Protein AF-A0A7S1H9L7-F1 (afdb_monomer)

Sequence (112 aa):
MMAAGAAALSGAVHAAPKRLRIGFQKGGLLLLVKLRGTLERELAGVDIEWKEFPAGPQLLEALHAGAIDFGVTGAPPPVFAQAAGRDFLLVAAEPGLPHSEALLVPADSPAK

Mean predicted aligned error: 8.06 Å

Foldseek 3Di:
DDDDDDDPPPPPPDDDDQEAEEEEEPPDPVVVCVVVCVCCVVVPRHHYHYDYDHADQVVLVCCQVVVGVYYDHDDPNVVVCVVVVRDDDDPDDDPDDVPPDDDDDPPPDPDD

pLDDT: mean 88.0, std 13.97, range [40.75, 98.19]

Structure (mmCIF, N/CA/C/O backbone):
data_AF-A0A7S1H9L7-F1
#
_entry.id   AF-A0A7S1H9L7-F1
#
loop_
_atom_site.group_PDB
_atom_site.id
_atom_site.type_symbol
_atom_site.label_atom_id
_atom_site.label_alt_id
_atom_site.label_comp_id
_atom_site.label_asym_id
_atom_site.label_entity_id
_atom_site.label_seq_id
_atom_site.pdbx_PDB_ins_code
_atom_site.Cartn_x
_atom_site.Cartn_y
_atom_site.Cartn_z
_atom_site.occupancy
_atom_site.B_iso_or_equiv
_atom_site.auth_seq_id
_atom_site.auth_comp_id
_atom_site.auth_asym_id
_atom_site.auth_atom_id
_atom_site.pdbx_PDB_model_num
ATOM 1 N N . MET A 1 1 ? -49.795 22.524 -3.482 1.00 42.88 1 MET A N 1
ATOM 2 C CA . MET A 1 1 ? -49.313 21.922 -2.223 1.00 42.88 1 MET A CA 1
ATOM 3 C C . MET A 1 1 ? -48.357 20.790 -2.587 1.00 42.88 1 MET A C 1
ATOM 5 O O . MET A 1 1 ? -48.816 19.738 -2.999 1.00 42.88 1 MET A O 1
ATOM 9 N N . MET A 1 2 ? -47.047 21.030 -2.544 1.00 40.75 2 MET A N 1
ATOM 10 C CA . MET A 1 2 ? -46.011 19.990 -2.604 1.00 40.75 2 MET A CA 1
ATOM 11 C C . MET A 1 2 ? -44.908 20.440 -1.649 1.00 40.75 2 MET A C 1
ATOM 13 O O . MET A 1 2 ? -44.214 21.417 -1.913 1.00 40.75 2 MET A O 1
ATOM 17 N N . ALA A 1 3 ? -44.842 19.797 -0.486 1.00 44.12 3 ALA A N 1
ATOM 18 C CA . ALA A 1 3 ? -43.813 20.043 0.508 1.00 44.12 3 ALA A CA 1
ATOM 19 C C . ALA A 1 3 ? -42.567 19.237 0.118 1.00 44.12 3 ALA A C 1
ATOM 21 O O . ALA A 1 3 ? -42.595 18.008 0.127 1.00 44.12 3 ALA A O 1
ATOM 22 N N . ALA A 1 4 ? -41.491 19.930 -0.249 1.00 51.56 4 ALA A N 1
ATOM 23 C CA . ALA A 1 4 ? -40.175 19.329 -0.409 1.00 51.56 4 ALA A CA 1
ATOM 24 C C . ALA A 1 4 ? -39.576 19.107 0.989 1.00 51.56 4 ALA A C 1
ATOM 26 O O . ALA A 1 4 ? -39.189 20.057 1.668 1.00 51.56 4 ALA A O 1
ATOM 27 N N . GLY A 1 5 ? -39.556 17.854 1.442 1.00 51.22 5 GLY A N 1
ATOM 28 C CA . GLY A 1 5 ? -38.878 17.462 2.673 1.00 51.22 5 GLY A CA 1
ATOM 29 C C . GLY A 1 5 ? -37.368 17.460 2.459 1.00 51.22 5 GLY A C 1
ATOM 30 O O . GLY A 1 5 ? -36.847 16.613 1.739 1.00 51.22 5 GLY A O 1
ATOM 31 N N . ALA A 1 6 ? -36.664 18.403 3.083 1.00 55.94 6 ALA A N 1
ATOM 32 C CA . ALA A 1 6 ? -35.212 18.369 3.178 1.00 55.94 6 ALA A CA 1
ATOM 33 C C . ALA A 1 6 ? -34.807 17.222 4.118 1.00 55.94 6 ALA A C 1
ATOM 35 O O . ALA A 1 6 ? -34.933 17.330 5.337 1.00 55.94 6 ALA A O 1
ATOM 36 N N . ALA A 1 7 ? -34.346 16.106 3.553 1.00 58.12 7 ALA A N 1
ATOM 37 C CA . ALA A 1 7 ? -33.697 15.058 4.326 1.00 58.12 7 ALA A CA 1
ATOM 38 C C . ALA A 1 7 ? -32.346 15.594 4.819 1.00 58.12 7 ALA A C 1
ATOM 40 O O . ALA A 1 7 ? -31.403 15.753 4.044 1.00 58.12 7 ALA A O 1
ATOM 41 N N . ALA A 1 8 ? -32.265 15.913 6.109 1.00 56.47 8 ALA A N 1
ATOM 42 C CA . ALA A 1 8 ? -31.002 16.219 6.754 1.00 56.47 8 ALA A CA 1
ATOM 43 C C . ALA A 1 8 ? -30.127 14.957 6.723 1.00 56.47 8 ALA A C 1
ATOM 45 O O . ALA A 1 8 ? -30.393 13.982 7.426 1.00 56.47 8 ALA A O 1
ATOM 46 N N . LEU A 1 9 ? -29.082 14.974 5.894 1.00 57.62 9 LEU A N 1
ATOM 47 C CA . LEU A 1 9 ? -27.962 14.044 5.9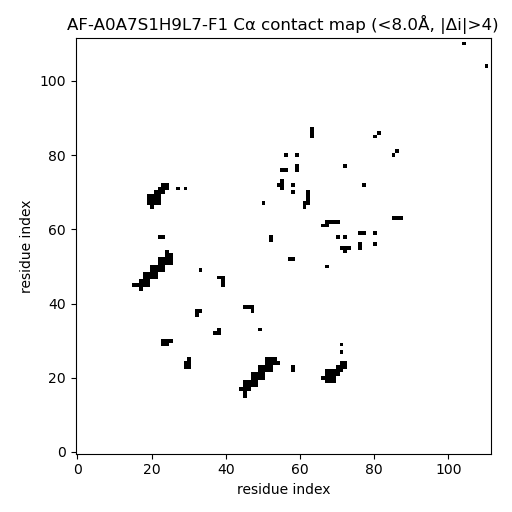92 1.00 57.62 9 LEU A CA 1
ATOM 48 C C . LEU A 1 9 ? -27.248 14.342 7.310 1.00 57.62 9 LEU A C 1
ATOM 50 O O . LEU A 1 9 ? -26.333 15.160 7.375 1.00 57.62 9 LEU A O 1
ATOM 54 N N . SER A 1 10 ? -27.712 13.710 8.385 1.00 58.75 10 SER A N 1
ATOM 55 C CA . SER A 1 10 ? -26.993 13.687 9.649 1.00 58.75 10 SER A CA 1
ATOM 56 C C . SER A 1 10 ? -25.742 12.842 9.425 1.00 58.75 10 SER A C 1
ATOM 58 O O . SER A 1 10 ? -25.771 11.620 9.557 1.00 58.75 10 SER A O 1
ATOM 60 N N . GLY A 1 11 ? -24.658 13.487 8.991 1.00 54.62 11 GLY A N 1
ATOM 61 C CA . GLY A 1 11 ? -23.351 12.857 8.877 1.00 54.62 11 GLY A CA 1
ATOM 62 C C . GLY A 1 11 ? -22.949 12.354 10.255 1.00 54.62 11 GLY A C 1
ATOM 63 O O . GLY A 1 11 ? -22.644 13.147 11.142 1.00 54.62 11 GLY A O 1
ATOM 64 N N . ALA A 1 12 ? -23.008 11.040 10.459 1.00 57.94 12 ALA A N 1
ATOM 65 C CA . ALA A 1 12 ? -22.460 10.430 11.654 1.00 57.94 12 ALA A CA 1
ATOM 66 C C . ALA A 1 12 ? -20.969 10.773 11.691 1.00 57.94 12 ALA A C 1
ATOM 68 O O . ALA A 1 12 ? -20.200 10.304 10.851 1.00 57.94 12 ALA A O 1
ATOM 69 N N . VAL A 1 13 ? -20.567 11.615 12.644 1.00 58.78 13 VAL A N 1
ATOM 70 C CA . VAL A 1 13 ? -19.156 11.846 12.941 1.00 58.78 13 VAL A CA 1
ATOM 71 C C . VAL A 1 13 ? -18.635 10.539 13.525 1.00 58.78 13 VAL A C 1
ATOM 73 O O . VAL A 1 13 ? -18.784 10.271 14.716 1.00 58.78 13 VAL A O 1
ATOM 76 N N . HIS A 1 14 ? -18.098 9.675 12.665 1.00 65.88 14 HIS A N 1
ATOM 77 C CA . HIS A 1 14 ? -17.345 8.521 13.123 1.00 65.88 14 HIS A CA 1
ATOM 78 C C . HIS A 1 14 ? -16.118 9.052 13.854 1.00 65.88 14 HIS A C 1
ATOM 80 O O . HIS A 1 14 ? -15.319 9.797 13.285 1.00 65.88 14 HIS A O 1
ATOM 86 N N . ALA A 1 15 ? -15.995 8.698 15.133 1.00 73.75 15 ALA A N 1
ATOM 87 C CA . ALA A 1 15 ? -14.780 8.965 15.881 1.00 73.75 15 ALA A CA 1
ATOM 88 C C . ALA A 1 15 ? -13.595 8.349 15.126 1.00 73.75 15 ALA A C 1
ATOM 90 O O . ALA A 1 15 ? -13.703 7.234 14.607 1.00 73.75 15 ALA A O 1
ATOM 91 N N . ALA A 1 16 ? -12.481 9.083 15.063 1.00 75.06 16 ALA A N 1
ATOM 92 C CA . ALA A 1 16 ? -11.264 8.582 14.443 1.00 75.06 16 ALA A CA 1
ATOM 93 C C . ALA A 1 16 ? -10.894 7.215 15.051 1.00 75.06 16 ALA A C 1
ATOM 95 O O . ALA A 1 16 ? -11.052 7.017 16.265 1.00 75.06 16 ALA A O 1
ATOM 96 N N . PRO A 1 17 ? -10.441 6.251 14.231 1.00 82.88 17 PRO A N 1
ATOM 97 C CA . PRO A 1 17 ? -10.101 4.933 14.734 1.00 82.88 17 PRO A CA 1
ATOM 98 C C . PRO A 1 17 ? -8.958 5.045 15.747 1.00 82.88 17 PRO A C 1
ATOM 100 O O . PRO A 1 17 ? -8.045 5.846 15.581 1.00 82.88 17 PRO A O 1
ATOM 103 N N . LYS A 1 18 ? -8.976 4.210 16.792 1.00 92.62 18 LYS A N 1
ATOM 104 C CA . LYS A 1 18 ? -7.879 4.172 17.778 1.00 92.62 18 LYS A CA 1
ATOM 105 C C . LYS A 1 18 ? -6.569 3.654 17.182 1.00 92.62 18 LYS A C 1
ATOM 107 O O . LYS A 1 18 ? -5.511 3.936 17.729 1.00 92.62 18 LYS A O 1
ATOM 112 N N . ARG A 1 19 ? -6.650 2.879 16.096 1.00 96.31 19 ARG A N 1
ATOM 113 C CA . ARG A 1 19 ? -5.518 2.296 15.377 1.00 96.31 19 ARG A CA 1
ATOM 114 C C . ARG A 1 19 ? -5.778 2.307 13.876 1.00 96.31 19 ARG A C 1
ATOM 116 O O . ARG A 1 19 ? -6.893 1.999 13.462 1.00 96.31 19 ARG A O 1
ATOM 123 N N . LEU A 1 20 ? -4.744 2.594 13.093 1.00 97.19 20 LEU A N 1
ATOM 124 C CA . LEU A 1 20 ? -4.745 2.519 11.636 1.00 97.19 20 LEU A CA 1
ATOM 125 C C . LEU A 1 20 ? -3.586 1.630 11.167 1.00 97.19 20 LEU A C 1
ATOM 127 O O . LEU A 1 20 ? -2.419 1.946 11.402 1.00 97.19 20 LEU A O 1
ATOM 131 N N . ARG A 1 21 ? -3.904 0.518 10.500 1.00 98.19 21 ARG A N 1
ATOM 132 C CA . ARG A 1 21 ? -2.920 -0.451 9.997 1.00 98.19 21 ARG A CA 1
ATOM 133 C C . ARG A 1 21 ? -2.664 -0.198 8.520 1.00 98.19 21 ARG A C 1
ATOM 135 O O . ARG A 1 21 ? -3.553 -0.384 7.691 1.00 98.19 21 ARG A O 1
ATOM 142 N N . ILE A 1 22 ? -1.448 0.207 8.187 1.00 98.06 22 ILE A N 1
ATOM 143 C CA . ILE A 1 22 ? -1.074 0.650 6.847 1.00 98.06 22 ILE A CA 1
ATOM 144 C C . ILE A 1 22 ? -0.135 -0.366 6.200 1.00 98.06 22 ILE A C 1
ATOM 146 O O . ILE A 1 22 ? 0.970 -0.616 6.688 1.00 98.06 22 ILE A O 1
ATOM 150 N N . GLY A 1 23 ? -0.565 -0.930 5.075 1.00 98.00 23 GLY A N 1
ATOM 151 C CA . GLY A 1 23 ? 0.272 -1.733 4.194 1.00 98.00 23 GLY A CA 1
ATOM 152 C C . GLY A 1 23 ? 1.130 -0.858 3.285 1.00 98.00 23 GLY A C 1
ATOM 153 O O . GLY A 1 23 ? 0.623 0.059 2.639 1.00 98.00 23 GLY A O 1
ATOM 154 N N . PHE A 1 24 ? 2.426 -1.152 3.199 1.00 96.81 24 PHE A N 1
ATOM 155 C CA . PHE A 1 24 ? 3.349 -0.455 2.302 1.00 96.81 24 PHE A CA 1
ATOM 156 C C . PHE A 1 24 ? 4.325 -1.422 1.623 1.00 96.81 24 PHE A C 1
ATOM 158 O O . PHE A 1 24 ? 4.558 -2.533 2.095 1.00 96.81 24 PHE A O 1
ATOM 165 N N . GLN A 1 25 ? 4.917 -0.975 0.517 1.00 95.00 25 GLN A N 1
ATOM 166 C CA . GLN A 1 25 ? 5.952 -1.691 -0.229 1.00 95.00 25 GLN A CA 1
ATOM 167 C C . GLN A 1 25 ? 7.249 -0.884 -0.214 1.00 95.00 25 GLN A C 1
ATOM 169 O O . GLN A 1 25 ? 7.230 0.350 -0.125 1.00 95.00 25 GLN A O 1
ATOM 174 N N . LYS A 1 26 ? 8.391 -1.566 -0.324 1.00 89.44 26 LYS A N 1
ATOM 175 C CA . LYS A 1 26 ? 9.680 -0.888 -0.504 1.00 89.44 26 LYS A CA 1
ATOM 176 C C . LYS A 1 26 ? 9.671 -0.090 -1.811 1.00 89.44 26 LYS A C 1
ATOM 178 O O . LYS A 1 26 ? 9.186 -0.568 -2.827 1.00 89.44 26 LYS A O 1
ATOM 183 N N . GLY A 1 27 ? 10.202 1.131 -1.764 1.00 83.94 27 GLY A N 1
ATOM 184 C CA . GLY A 1 27 ? 10.276 2.033 -2.920 1.00 83.94 27 GLY A CA 1
ATOM 185 C C . GLY A 1 27 ? 9.029 2.890 -3.178 1.00 83.94 27 GLY A C 1
ATOM 186 O O . GLY A 1 27 ? 9.105 3.795 -3.999 1.00 83.94 27 GLY A O 1
ATOM 187 N N . GLY A 1 28 ? 7.915 2.664 -2.470 1.00 86.19 28 GLY A N 1
ATOM 188 C CA . GLY A 1 28 ? 6.698 3.477 -2.603 1.00 86.19 28 GLY A CA 1
ATOM 189 C C . GLY A 1 28 ? 6.675 4.725 -1.710 1.00 86.19 28 GLY A C 1
ATOM 190 O O . GLY A 1 28 ? 7.419 4.825 -0.729 1.00 86.19 28 GLY A O 1
ATOM 191 N N . LEU A 1 29 ? 5.754 5.653 -1.997 1.00 90.12 29 LEU A N 1
ATOM 192 C CA . LEU A 1 29 ? 5.558 6.904 -1.246 1.00 90.12 29 LEU A CA 1
ATOM 193 C C . LEU A 1 29 ? 5.396 6.678 0.266 1.00 90.12 29 LEU A C 1
ATOM 195 O O . LEU A 1 29 ? 5.981 7.395 1.081 1.00 90.12 29 LEU A O 1
ATOM 199 N N . LEU A 1 30 ?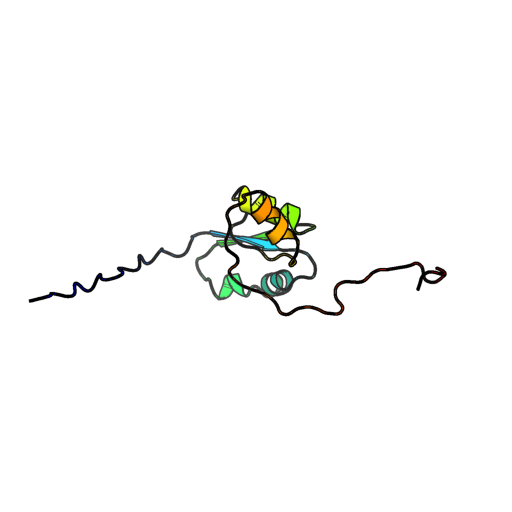 4.633 5.653 0.648 1.00 94.88 30 LEU A N 1
ATOM 200 C CA . LEU A 1 30 ? 4.330 5.350 2.045 1.00 94.88 30 LEU A CA 1
ATOM 201 C C . LEU A 1 30 ? 5.568 5.010 2.888 1.00 94.88 30 LEU A C 1
ATOM 203 O O . LEU A 1 30 ? 5.570 5.281 4.088 1.00 94.88 30 LEU A O 1
ATOM 207 N N . LEU A 1 31 ? 6.650 4.505 2.283 1.00 95.06 31 LEU A N 1
ATOM 208 C CA . LEU A 1 31 ? 7.914 4.321 2.999 1.00 95.06 31 LEU A CA 1
ATOM 209 C C . LEU A 1 31 ? 8.502 5.671 3.438 1.00 95.06 31 LEU A C 1
ATOM 211 O O . LEU A 1 31 ? 8.965 5.800 4.568 1.00 95.06 31 LEU A O 1
ATOM 215 N N . LEU A 1 32 ? 8.453 6.694 2.579 1.00 94.56 32 LEU A N 1
ATOM 216 C CA . LEU A 1 32 ? 8.931 8.035 2.930 1.00 94.56 32 LEU A CA 1
ATOM 217 C C . LEU A 1 32 ? 8.053 8.682 4.004 1.00 94.56 32 LEU A C 1
ATOM 219 O O . LEU A 1 32 ? 8.580 9.313 4.919 1.00 94.56 32 LEU A O 1
ATOM 223 N N . VAL A 1 33 ? 6.732 8.503 3.913 1.00 96.62 33 VAL A N 1
ATOM 224 C CA . VAL A 1 33 ? 5.772 8.980 4.923 1.00 96.62 33 VAL A CA 1
ATOM 225 C C . VAL A 1 33 ? 6.069 8.356 6.289 1.00 96.62 33 VAL A C 1
ATOM 227 O O . VAL A 1 33 ? 6.176 9.087 7.276 1.00 96.62 33 VAL A O 1
ATOM 230 N N . LYS A 1 34 ? 6.293 7.035 6.326 1.00 97.19 34 LYS A N 1
ATOM 231 C CA . LYS A 1 34 ? 6.700 6.290 7.525 1.00 97.19 34 LYS A CA 1
ATOM 232 C C . LYS A 1 34 ? 8.011 6.813 8.108 1.00 97.19 34 LYS A C 1
ATOM 234 O O . LYS A 1 34 ? 8.082 7.119 9.292 1.00 97.19 34 LYS A O 1
ATOM 239 N N . LEU A 1 35 ? 9.056 6.938 7.287 1.00 97.00 35 LEU A N 1
ATOM 240 C CA . LEU A 1 35 ? 10.378 7.382 7.750 1.00 97.00 35 LEU A CA 1
ATOM 241 C C . LEU A 1 35 ? 10.364 8.814 8.302 1.00 97.00 35 LEU A C 1
ATOM 243 O O . LEU A 1 35 ? 11.156 9.141 9.182 1.00 97.00 35 LEU A O 1
ATOM 247 N N . ARG A 1 36 ? 9.470 9.670 7.796 1.00 97.25 36 ARG A N 1
ATOM 248 C CA . ARG A 1 36 ? 9.295 11.049 8.275 1.00 97.25 36 ARG A CA 1
ATOM 249 C C . ARG A 1 36 ? 8.412 11.158 9.522 1.00 97.25 36 ARG A C 1
ATOM 251 O O . ARG A 1 36 ? 8.341 12.246 10.099 1.00 97.25 36 ARG A O 1
ATOM 258 N N . GLY A 1 37 ? 7.728 10.080 9.910 1.00 97.31 37 GLY A N 1
ATOM 259 C CA . GLY A 1 37 ? 6.749 10.087 10.995 1.00 97.31 37 GLY A CA 1
ATOM 260 C C . GLY A 1 37 ? 5.602 11.073 10.750 1.00 97.31 37 GLY A C 1
ATOM 261 O O . GLY A 1 37 ? 5.151 11.746 11.678 1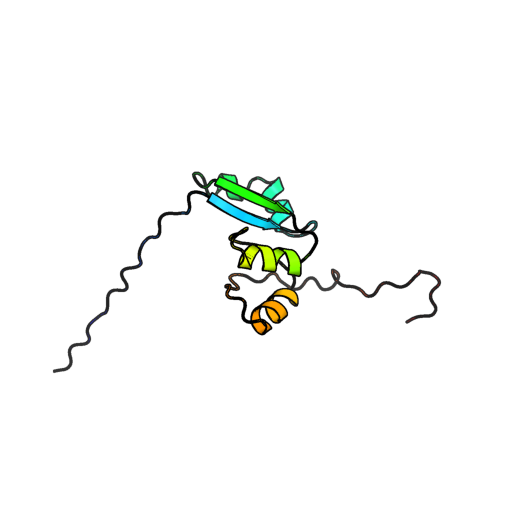.00 97.31 37 GLY A O 1
ATOM 262 N N . THR A 1 38 ? 5.225 11.290 9.482 1.00 97.12 38 THR A N 1
ATOM 263 C CA . THR A 1 38 ? 4.250 12.332 9.125 1.00 97.12 38 THR A CA 1
ATOM 264 C C . THR A 1 38 ? 2.862 11.982 9.654 1.00 97.12 38 THR A C 1
ATOM 266 O O . THR A 1 38 ? 2.219 12.837 10.251 1.00 97.12 38 THR A O 1
ATOM 269 N N . LEU A 1 39 ? 2.408 10.737 9.491 1.00 96.75 39 LEU A N 1
ATOM 270 C CA . LEU A 1 39 ? 1.059 10.346 9.914 1.00 96.75 39 LEU A CA 1
ATOM 271 C C . LEU A 1 39 ? 0.922 10.294 11.432 1.00 96.75 39 LEU A C 1
ATOM 273 O O . LEU A 1 39 ? -0.093 10.731 11.955 1.00 96.75 39 LEU A O 1
ATOM 277 N N . GLU A 1 40 ? 1.950 9.845 12.143 1.00 96.88 40 GLU A N 1
ATOM 278 C CA . GLU A 1 40 ? 1.988 9.825 13.605 1.00 96.88 40 GLU A CA 1
ATOM 279 C C . GLU A 1 40 ? 1.848 11.237 14.199 1.00 96.88 40 GLU A C 1
ATOM 281 O O . GLU A 1 40 ? 1.282 11.407 15.278 1.00 96.88 40 GLU A O 1
ATOM 286 N N . ARG A 1 41 ? 2.349 12.257 13.489 1.00 96.69 41 ARG A N 1
ATOM 287 C CA . ARG A 1 41 ? 2.248 13.665 13.890 1.00 96.69 41 ARG A CA 1
ATOM 288 C C . ARG A 1 41 ? 0.892 14.275 13.547 1.00 96.69 41 ARG A C 1
ATOM 290 O O . ARG A 1 41 ? 0.286 14.909 14.403 1.00 96.69 41 ARG A O 1
ATOM 297 N N . GLU A 1 42 ? 0.440 14.105 12.306 1.00 96.19 42 GLU A N 1
ATOM 298 C CA . GLU A 1 42 ? -0.806 14.714 11.819 1.00 96.19 42 GLU A CA 1
ATOM 299 C C . GLU A 1 42 ? -2.055 14.025 12.396 1.00 96.19 42 GLU A C 1
ATOM 301 O O . GLU A 1 42 ? -3.096 14.657 12.557 1.00 96.19 42 GLU A O 1
ATOM 306 N N . LEU A 1 43 ? -1.955 12.739 12.751 1.00 94.56 43 LEU A N 1
ATOM 307 C CA . LEU A 1 43 ? -3.033 11.939 13.342 1.00 94.56 43 LEU A CA 1
ATOM 308 C C . LEU A 1 43 ? -2.763 11.642 14.823 1.00 94.56 43 LEU A C 1
ATOM 310 O O . LEU A 1 43 ? -2.897 10.505 15.281 1.00 94.56 43 LEU A O 1
ATOM 314 N N . ALA A 1 44 ? -2.375 12.666 15.586 1.00 93.12 44 ALA A N 1
ATOM 315 C CA . ALA A 1 44 ? -2.116 12.525 17.014 1.00 93.12 44 ALA A CA 1
ATOM 316 C C . ALA A 1 44 ? -3.318 11.890 17.747 1.00 93.12 44 ALA A C 1
ATOM 318 O O . ALA A 1 44 ? -4.452 12.359 17.644 1.00 93.12 44 ALA A O 1
ATOM 319 N N . GLY A 1 45 ? -3.062 10.815 18.500 1.00 92.69 45 GLY A N 1
ATOM 320 C CA . GLY A 1 45 ? -4.095 10.028 19.188 1.00 92.69 45 GLY A CA 1
ATOM 321 C C . GLY A 1 45 ? -4.568 8.779 18.432 1.00 92.69 45 GLY A C 1
ATOM 322 O O . GLY A 1 45 ? -5.329 7.995 19.000 1.00 92.69 45 GLY A O 1
ATOM 323 N N . VAL A 1 46 ? -4.089 8.558 17.203 1.00 96.25 46 VAL A N 1
ATOM 324 C CA . VAL A 1 46 ? -4.260 7.308 16.447 1.00 96.25 46 VAL A CA 1
ATOM 325 C C . VAL A 1 46 ? -2.966 6.491 16.508 1.00 96.25 46 VAL A C 1
ATOM 327 O O . VAL A 1 46 ? -1.884 7.002 16.232 1.00 96.25 46 VAL A O 1
ATOM 330 N N . ASP A 1 47 ? -3.068 5.207 16.850 1.00 96.88 47 ASP A N 1
ATOM 331 C CA . ASP A 1 47 ? -1.956 4.251 16.799 1.00 96.88 47 ASP A CA 1
ATOM 332 C C . ASP A 1 47 ? -1.683 3.832 15.341 1.00 96.88 47 ASP A C 1
ATOM 334 O O . ASP A 1 47 ? -2.511 3.161 14.722 1.00 96.88 47 ASP A O 1
ATOM 338 N N . ILE A 1 48 ? -0.555 4.253 14.764 1.00 97.94 48 ILE A N 1
ATOM 339 C CA . ILE A 1 48 ? -0.188 3.923 13.379 1.00 97.94 48 ILE A CA 1
ATOM 340 C C . ILE A 1 48 ? 0.668 2.652 13.360 1.00 97.94 48 ILE A C 1
ATOM 342 O O . ILE A 1 48 ? 1.803 2.637 13.835 1.00 97.94 48 ILE A O 1
ATOM 346 N N . GLU A 1 49 ? 0.149 1.585 12.753 1.00 98.12 49 GLU A N 1
ATOM 347 C CA . GLU A 1 49 ? 0.859 0.314 12.586 1.00 98.12 49 GLU A CA 1
ATOM 348 C C . GLU A 1 49 ? 1.257 0.122 11.118 1.00 98.12 49 GLU A C 1
ATOM 350 O O . GLU A 1 49 ? 0.408 0.070 10.233 1.00 98.12 49 GLU A O 1
ATOM 355 N N . TRP A 1 50 ? 2.550 -0.043 10.844 1.00 98.12 50 TRP A N 1
ATOM 356 C CA . TRP A 1 50 ? 3.060 -0.226 9.483 1.00 98.12 50 TRP A CA 1
ATOM 357 C C . TRP A 1 50 ? 3.388 -1.688 9.185 1.00 98.12 50 TRP A C 1
ATOM 359 O O . TRP A 1 50 ? 4.231 -2.277 9.864 1.00 98.12 50 TRP A O 1
ATOM 369 N N . LYS A 1 51 ? 2.832 -2.239 8.102 1.00 98.12 51 LYS A N 1
ATOM 370 C CA . LYS A 1 51 ? 3.111 -3.604 7.626 1.0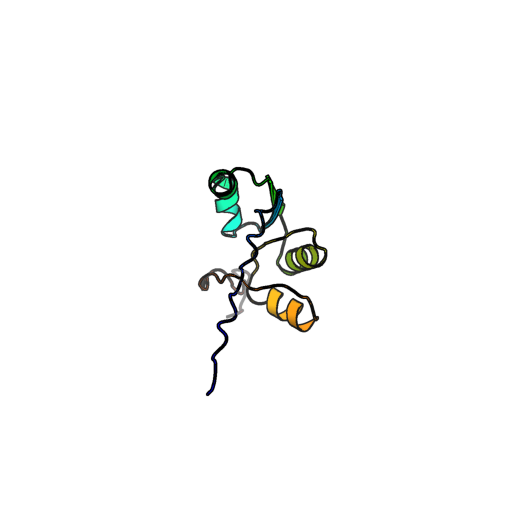0 98.12 51 LYS A CA 1
ATOM 371 C C . LYS A 1 51 ? 3.741 -3.581 6.240 1.00 98.12 51 LYS A C 1
ATOM 373 O O . LYS A 1 51 ? 3.167 -3.039 5.299 1.00 98.12 51 LYS A O 1
ATOM 378 N N . GLU A 1 52 ? 4.934 -4.154 6.127 1.00 97.19 52 GLU A N 1
ATOM 379 C CA . GLU A 1 52 ? 5.631 -4.274 4.845 1.00 97.19 52 GLU A CA 1
ATOM 380 C C . GLU A 1 52 ? 5.099 -5.478 4.066 1.00 97.19 52 GLU A C 1
ATOM 382 O O . GLU A 1 52 ? 4.953 -6.567 4.623 1.00 97.19 52 GLU A O 1
ATOM 387 N N . PHE A 1 53 ? 4.865 -5.290 2.770 1.00 96.81 53 PHE A N 1
ATOM 388 C CA . PHE A 1 53 ? 4.506 -6.355 1.843 1.00 96.81 53 PHE A CA 1
ATOM 389 C C . PHE A 1 53 ? 5.475 -6.395 0.659 1.00 96.81 53 PHE A C 1
ATOM 391 O O . PHE A 1 53 ? 5.927 -5.345 0.196 1.00 96.81 53 PHE A O 1
ATOM 398 N N . PRO A 1 54 ? 5.776 -7.595 0.130 1.00 93.94 54 PRO A N 1
ATOM 399 C CA . PRO A 1 54 ? 6.694 -7.737 -0.995 1.00 93.94 54 PRO A CA 1
ATOM 400 C C . PRO A 1 54 ? 6.093 -7.247 -2.319 1.00 93.94 54 PRO A C 1
ATOM 402 O O . PRO A 1 54 ? 6.834 -6.781 -3.177 1.00 93.94 54 PRO A O 1
ATOM 405 N N . ALA A 1 55 ? 4.772 -7.365 -2.505 1.00 91.75 55 ALA A N 1
ATOM 406 C CA . ALA A 1 55 ? 4.086 -6.981 -3.735 1.00 91.75 55 ALA A CA 1
ATOM 407 C C . ALA A 1 55 ? 2.578 -6.751 -3.513 1.00 91.75 55 ALA A C 1
ATOM 409 O O . ALA A 1 55 ? 2.051 -6.884 -2.405 1.00 91.75 55 ALA A O 1
ATOM 410 N N . GLY A 1 56 ? 1.901 -6.304 -4.576 1.00 92.81 56 GLY A N 1
ATOM 411 C CA . GLY A 1 56 ? 0.510 -5.843 -4.549 1.00 92.81 56 GLY A CA 1
ATOM 412 C C . GLY A 1 56 ? -0.515 -6.915 -4.195 1.00 92.81 56 GLY A C 1
ATOM 413 O O . GLY A 1 56 ? -1.350 -6.658 -3.330 1.00 92.81 56 GLY A O 1
ATOM 414 N N . PRO A 1 57 ? -0.440 -8.119 -4.792 1.00 93.62 57 PRO A N 1
ATOM 415 C CA . PRO A 1 57 ? -1.366 -9.202 -4.473 1.00 93.62 57 PRO A CA 1
ATOM 416 C C . PRO A 1 57 ? -1.401 -9.542 -2.977 1.00 93.62 57 PRO A C 1
ATOM 418 O O . PRO A 1 57 ? -2.471 -9.611 -2.386 1.00 93.62 57 PRO A O 1
ATOM 421 N N . GLN A 1 58 ? -0.240 -9.664 -2.329 1.00 95.12 58 GLN A N 1
ATOM 422 C CA . GLN A 1 58 ? -0.138 -9.976 -0.899 1.00 95.12 58 GLN A CA 1
ATOM 423 C C . GLN A 1 58 ? -0.715 -8.858 -0.024 1.00 95.12 58 GLN A C 1
ATOM 425 O O . GLN A 1 58 ? -1.341 -9.139 0.997 1.00 95.12 58 GLN A O 1
ATOM 430 N N . LEU A 1 59 ? -0.520 -7.598 -0.426 1.00 96.75 59 LEU A N 1
ATOM 431 C CA . LEU A 1 59 ? -1.112 -6.450 0.256 1.00 96.75 59 LEU A CA 1
ATOM 432 C C . LEU A 1 59 ? -2.644 -6.486 0.162 1.00 96.75 59 LEU A C 1
ATOM 434 O O . LEU A 1 59 ? -3.313 -6.288 1.172 1.00 96.75 59 LEU A O 1
ATOM 438 N N . LEU A 1 60 ? -3.208 -6.773 -1.016 1.00 95.75 60 LEU A N 1
ATOM 439 C CA . LEU A 1 60 ? -4.663 -6.832 -1.206 1.00 95.75 60 LEU A CA 1
ATOM 440 C C . LEU A 1 60 ? -5.310 -8.027 -0.497 1.00 95.75 60 LEU A C 1
ATOM 442 O O . LEU A 1 60 ? -6.405 -7.884 0.041 1.00 95.75 60 LEU A O 1
ATOM 446 N N . GLU A 1 61 ? -4.632 -9.172 -0.411 1.00 94.00 61 GL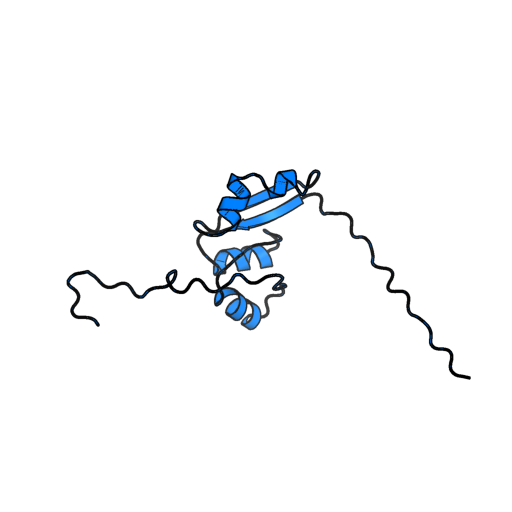U A N 1
ATOM 447 C CA . GLU A 1 61 ? -5.106 -10.292 0.412 1.00 94.00 61 GLU A CA 1
ATOM 448 C C . GLU A 1 61 ? -5.095 -9.933 1.907 1.00 94.00 61 GLU A C 1
ATOM 450 O O . GLU A 1 61 ? -6.042 -10.245 2.630 1.00 94.00 61 GLU A O 1
ATOM 455 N N . ALA A 1 62 ? -4.076 -9.204 2.378 1.00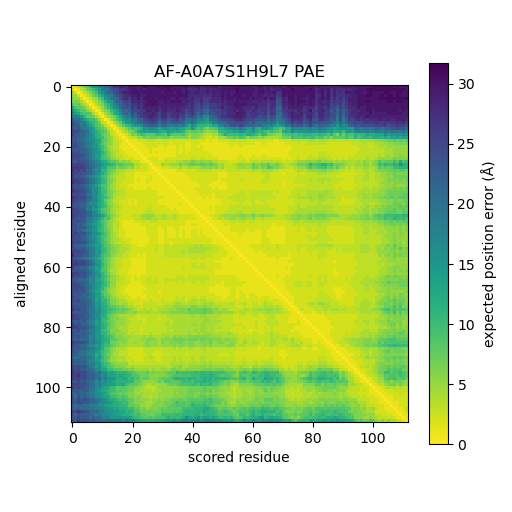 96.69 62 ALA A N 1
ATOM 456 C CA . ALA A 1 62 ? -4.046 -8.700 3.749 1.00 96.69 62 ALA A CA 1
ATOM 457 C C . ALA A 1 62 ? -5.138 -7.652 4.019 1.00 96.69 62 ALA A C 1
ATOM 459 O O . ALA A 1 62 ? -5.707 -7.642 5.111 1.00 96.69 62 ALA A O 1
ATOM 460 N N . LEU A 1 63 ? -5.447 -6.792 3.043 1.00 96.88 63 LEU A N 1
ATOM 461 C CA . LEU A 1 63 ? -6.561 -5.846 3.128 1.00 96.88 63 LEU A CA 1
ATOM 462 C C . LEU A 1 63 ? -7.892 -6.594 3.230 1.00 96.88 63 LEU A C 1
ATOM 464 O O . LEU A 1 63 ? -8.678 -6.332 4.136 1.00 96.88 63 LEU A O 1
ATOM 468 N N . HIS A 1 64 ? -8.106 -7.584 2.364 1.00 93.50 64 HIS A N 1
ATOM 469 C CA . HIS A 1 64 ? -9.319 -8.394 2.369 1.00 93.50 64 HIS A CA 1
ATOM 470 C C . HIS A 1 64 ? -9.508 -9.176 3.678 1.00 93.50 64 HIS A C 1
ATOM 472 O O . HIS A 1 64 ? -10.617 -9.248 4.203 1.00 93.50 64 HIS A O 1
ATOM 478 N N . ALA A 1 65 ? -8.428 -9.717 4.245 1.00 95.31 65 ALA A N 1
ATOM 479 C CA . ALA A 1 65 ? -8.453 -10.404 5.536 1.00 95.31 65 ALA A CA 1
ATOM 480 C C . ALA A 1 65 ? -8.602 -9.451 6.742 1.00 95.31 65 ALA A C 1
ATOM 482 O O . ALA A 1 65 ? -8.596 -9.906 7.887 1.00 95.31 65 ALA A O 1
ATOM 483 N N . GLY A 1 66 ? -8.675 -8.133 6.516 1.00 95.31 66 GLY A N 1
ATOM 484 C CA . GLY A 1 66 ? -8.734 -7.130 7.575 1.00 95.31 66 GLY A CA 1
ATOM 485 C C . GLY A 1 66 ? -7.454 -7.061 8.407 1.00 95.31 66 GLY A C 1
ATOM 486 O O . GLY A 1 66 ? -7.506 -6.659 9.569 1.00 95.31 66 GLY A O 1
ATOM 487 N N . ALA A 1 67 ? -6.309 -7.480 7.860 1.00 97.38 67 ALA A N 1
ATOM 488 C CA . ALA A 1 67 ? -5.002 -7.388 8.510 1.00 97.38 67 ALA A CA 1
ATOM 489 C C . ALA A 1 67 ? -4.366 -5.994 8.354 1.00 97.38 67 ALA A C 1
ATOM 491 O O . ALA A 1 67 ? -3.530 -5.617 9.183 1.00 97.38 67 ALA A O 1
ATOM 492 N N . ILE A 1 68 ? -4.776 -5.245 7.329 1.00 98.12 68 ILE A N 1
ATOM 493 C CA . ILE A 1 68 ? -4.532 -3.810 7.141 1.00 98.12 68 ILE A CA 1
ATOM 494 C C . ILE A 1 68 ? -5.850 -3.105 6.811 1.00 98.12 68 ILE A C 1
ATOM 496 O O . ILE A 1 68 ? -6.798 -3.751 6.376 1.00 98.12 68 ILE A O 1
ATOM 500 N N . ASP A 1 69 ? -5.888 -1.793 7.018 1.00 96.88 69 ASP A N 1
ATOM 501 C CA . ASP A 1 69 ? -7.046 -0.926 6.764 1.00 96.88 69 ASP A CA 1
ATOM 502 C C . ASP A 1 69 ? -6.845 -0.059 5.512 1.00 96.88 69 ASP A C 1
ATOM 504 O O . ASP A 1 69 ? -7.800 0.360 4.864 1.00 96.88 69 ASP A O 1
ATOM 508 N N . PHE A 1 70 ? -5.584 0.226 5.177 1.00 96.31 70 PHE A N 1
ATOM 509 C CA . PHE A 1 70 ? -5.195 1.099 4.077 1.00 96.31 70 PHE A CA 1
ATOM 510 C C . PHE A 1 70 ? -3.877 0.623 3.464 1.00 96.31 70 PHE A C 1
ATOM 512 O O . PHE A 1 70 ? -3.025 0.069 4.161 1.00 96.31 70 PHE A O 1
ATOM 519 N N . GLY A 1 71 ? -3.671 0.863 2.172 1.00 95.81 71 GLY A N 1
ATOM 520 C CA . GLY A 1 71 ? -2.390 0.607 1.526 1.00 95.81 71 GLY A CA 1
ATOM 521 C C . GLY A 1 71 ? -2.343 1.102 0.088 1.00 95.81 71 GLY A C 1
ATOM 522 O O . GLY A 1 71 ? -3.364 1.456 -0.496 1.00 95.81 71 GLY A O 1
ATOM 523 N N . VAL A 1 72 ? -1.135 1.118 -0.470 1.00 93.19 72 VAL A N 1
ATOM 524 C CA . VAL A 1 72 ? -0.868 1.517 -1.858 1.00 93.19 72 VAL A CA 1
ATOM 525 C C . VAL A 1 72 ? -0.304 0.332 -2.634 1.00 93.19 72 VAL A C 1
ATOM 527 O O . VAL A 1 72 ? 0.532 -0.420 -2.131 1.00 93.19 72 VAL A O 1
ATOM 530 N N . THR A 1 73 ? -0.759 0.173 -3.874 1.00 91.56 73 THR A N 1
ATOM 531 C CA . THR A 1 73 ? -0.251 -0.815 -4.825 1.00 91.56 73 THR A CA 1
ATOM 532 C C . THR A 1 73 ? -0.231 -0.234 -6.244 1.00 91.56 73 THR A C 1
ATOM 534 O O . THR A 1 73 ? -0.712 0.875 -6.460 1.00 91.56 73 THR A O 1
ATOM 537 N N . GLY A 1 74 ? 0.342 -0.966 -7.204 1.00 89.00 74 GLY A N 1
ATOM 538 C CA . GLY A 1 74 ? 0.316 -0.594 -8.620 1.00 89.00 74 GLY A CA 1
ATOM 539 C C . GLY A 1 74 ? -1.085 -0.698 -9.232 1.00 89.00 74 GLY A C 1
ATOM 540 O O . GLY A 1 74 ? -2.023 -1.189 -8.607 1.00 89.00 74 GLY A O 1
ATOM 541 N N . ALA A 1 75 ? -1.229 -0.272 -10.486 1.00 87.56 75 ALA A N 1
ATOM 542 C CA . ALA A 1 75 ? -2.524 -0.270 -11.170 1.00 87.56 75 ALA A CA 1
ATOM 543 C C . ALA A 1 75 ? -3.124 -1.672 -11.440 1.00 87.56 75 ALA A C 1
ATOM 545 O O . ALA A 1 75 ? -4.340 -1.813 -11.307 1.00 87.56 75 ALA A O 1
ATOM 546 N N . PRO A 1 76 ? -2.347 -2.724 -11.790 1.00 89.44 76 PRO A N 1
ATOM 547 C CA . PRO A 1 76 ? -2.940 -4.024 -12.120 1.00 89.44 76 PRO A CA 1
ATOM 548 C C . PRO A 1 76 ? -3.601 -4.769 -10.942 1.00 89.44 76 PRO A C 1
ATOM 550 O O . PRO A 1 76 ? -4.715 -5.263 -11.123 1.00 89.44 76 PRO A O 1
ATOM 553 N N . PRO A 1 77 ? -2.990 -4.882 -9.739 1.00 90.88 77 PRO A N 1
ATOM 554 C CA . PRO A 1 77 ? -3.545 -5.705 -8.660 1.00 90.88 77 PRO A CA 1
ATOM 555 C C . PRO A 1 77 ? -4.996 -5.381 -8.254 1.00 90.88 77 PRO A C 1
ATOM 557 O O . PRO A 1 77 ? -5.770 -6.331 -8.119 1.00 90.88 77 PRO A O 1
ATOM 560 N N . PRO A 1 78 ? -5.421 -4.107 -8.110 1.00 92.25 78 PRO A N 1
ATOM 561 C CA . PRO A 1 78 ? -6.808 -3.786 -7.789 1.00 92.25 78 PRO A CA 1
ATOM 562 C C . PRO A 1 78 ? -7.811 -4.291 -8.827 1.00 92.25 78 PRO A C 1
ATOM 564 O O . PRO A 1 78 ? -8.875 -4.771 -8.446 1.00 92.25 78 PRO A O 1
ATOM 567 N N . VAL A 1 79 ? -7.455 -4.262 -10.118 1.00 92.75 79 VAL A N 1
ATOM 568 C CA . VAL A 1 79 ? -8.310 -4.773 -11.203 1.00 92.75 79 VAL A CA 1
ATOM 569 C C . VAL A 1 79 ? -8.544 -6.276 -11.040 1.00 92.75 79 VAL A C 1
ATOM 571 O O . VAL A 1 79 ? -9.685 -6.731 -11.099 1.00 92.75 79 VAL A O 1
ATOM 574 N N . PHE A 1 80 ? -7.487 -7.051 -10.773 1.00 90.44 80 PHE A N 1
ATOM 575 C CA . PHE A 1 80 ? -7.607 -8.496 -10.544 1.00 90.44 80 PHE A CA 1
ATOM 576 C C . PHE A 1 80 ? -8.395 -8.822 -9.272 1.00 90.44 80 PHE A C 1
ATOM 578 O O . PHE A 1 80 ? -9.231 -9.724 -9.283 1.00 90.44 80 PHE A O 1
ATOM 585 N N . ALA A 1 81 ? -8.161 -8.084 -8.186 1.00 91.25 81 ALA A N 1
ATOM 586 C CA . ALA A 1 81 ? -8.870 -8.302 -6.930 1.00 91.25 81 ALA A CA 1
ATOM 587 C C . ALA A 1 81 ? -10.370 -7.978 -7.059 1.00 91.25 81 ALA A C 1
ATOM 589 O O . ALA A 1 81 ? -11.207 -8.767 -6.622 1.00 91.25 81 ALA A O 1
ATOM 590 N N . GLN A 1 82 ? -10.726 -6.874 -7.719 1.00 93.12 82 GLN A N 1
ATOM 591 C CA . GLN A 1 82 ? -12.127 -6.531 -7.985 1.00 93.12 82 GLN A CA 1
ATOM 592 C C . GLN A 1 82 ? -12.798 -7.552 -8.910 1.00 93.12 82 GLN A C 1
ATOM 594 O O . GLN A 1 82 ? -13.923 -7.970 -8.639 1.00 93.12 82 GLN A O 1
ATOM 599 N N . ALA A 1 83 ? -12.101 -8.030 -9.948 1.00 93.19 83 ALA A N 1
ATOM 600 C CA . ALA A 1 83 ? -12.604 -9.102 -10.812 1.00 93.19 83 ALA A CA 1
ATOM 601 C C . ALA A 1 83 ? -12.857 -10.417 -10.046 1.00 93.19 83 ALA A C 1
ATOM 603 O O . ALA A 1 83 ? -13.746 -11.181 -10.414 1.00 93.19 83 ALA A O 1
ATOM 604 N N . ALA A 1 84 ? -12.119 -10.663 -8.959 1.00 91.62 84 ALA A N 1
ATOM 605 C CA . ALA A 1 84 ? -12.318 -11.794 -8.053 1.00 91.62 84 ALA A CA 1
ATOM 606 C C . ALA A 1 84 ? -13.388 -11.548 -6.964 1.00 91.62 84 ALA A C 1
ATOM 608 O O . ALA A 1 84 ? -13.533 -12.364 -6.053 1.00 91.62 84 ALA A O 1
ATOM 609 N N . GLY A 1 85 ? -14.132 -10.437 -7.027 1.00 91.12 85 GLY A N 1
ATOM 610 C CA . GLY A 1 85 ? -15.201 -10.111 -6.077 1.00 91.12 85 GLY A CA 1
ATOM 611 C C . GLY A 1 85 ? -14.710 -9.603 -4.719 1.00 91.12 85 GLY A C 1
ATOM 612 O O . GLY A 1 85 ? -15.444 -9.688 -3.735 1.00 91.12 85 GLY A O 1
ATOM 613 N N . ARG A 1 86 ? -13.468 -9.107 -4.631 1.00 91.94 86 ARG A N 1
ATOM 614 C CA . ARG A 1 86 ? -12.954 -8.486 -3.402 1.00 91.94 86 ARG A CA 1
ATOM 615 C C . ARG A 1 86 ? -13.541 -7.085 -3.231 1.00 91.94 86 ARG A C 1
ATOM 617 O O . ARG A 1 86 ? -13.496 -6.281 -4.158 1.00 91.94 86 ARG A O 1
ATOM 624 N N . ASP A 1 87 ? -14.032 -6.800 -2.029 1.00 92.06 87 ASP A N 1
ATOM 625 C CA . ASP A 1 87 ? -14.609 -5.505 -1.667 1.00 92.06 87 ASP A CA 1
ATOM 626 C C . ASP A 1 87 ? -13.565 -4.603 -0.993 1.00 92.06 87 ASP A C 1
ATOM 628 O O . ASP A 1 87 ? -12.982 -4.968 0.030 1.00 92.06 87 ASP A O 1
ATOM 632 N N . PHE A 1 88 ? -13.296 -3.452 -1.606 1.00 94.00 88 PHE A N 1
ATOM 633 C CA . PHE A 1 88 ?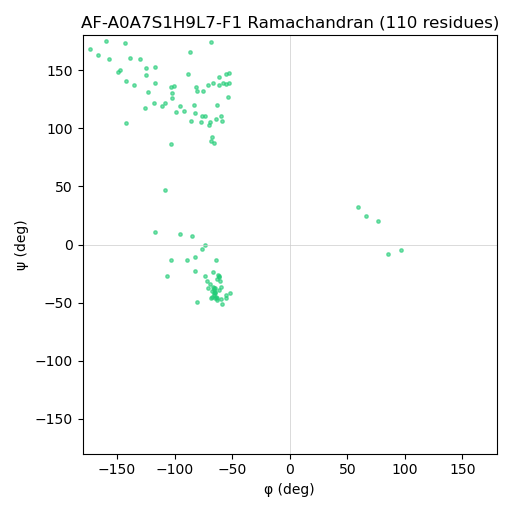 -12.468 -2.368 -1.079 1.00 94.00 88 PHE A CA 1
ATOM 634 C C . PHE A 1 88 ? -12.682 -1.103 -1.921 1.00 94.00 88 PHE A C 1
ATOM 636 O O . PHE A 1 88 ? -13.157 -1.153 -3.058 1.00 94.00 88 PHE A O 1
ATOM 643 N N . LEU A 1 89 ? -12.277 0.047 -1.381 1.00 95.25 89 LEU A N 1
ATOM 644 C CA . LEU A 1 89 ? -12.399 1.339 -2.052 1.00 95.25 89 LEU A CA 1
ATOM 645 C C . LEU A 1 89 ? -11.056 1.810 -2.614 1.00 95.25 89 LEU A C 1
ATOM 647 O O . LEU A 1 89 ? -10.034 1.784 -1.930 1.00 95.25 89 LEU A O 1
ATOM 651 N N . LEU A 1 90 ? -11.080 2.315 -3.848 1.00 94.25 90 LEU A N 1
ATOM 652 C CA . LEU A 1 90 ? -9.989 3.110 -4.409 1.00 94.25 90 LEU A CA 1
ATOM 653 C C . LEU A 1 90 ? -10.199 4.570 -4.001 1.00 94.25 90 LEU A C 1
ATOM 655 O O . LEU A 1 90 ? -11.101 5.234 -4.504 1.00 94.25 90 LEU A O 1
ATOM 659 N N . VAL A 1 91 ? -9.388 5.055 -3.060 1.00 95.12 91 VAL A N 1
ATOM 660 C CA . VAL A 1 91 ? -9.568 6.387 -2.449 1.00 95.12 91 VAL A CA 1
ATOM 661 C C . VAL A 1 91 ? -8.600 7.449 -2.977 1.00 95.12 91 VAL A C 1
ATOM 663 O O . VAL A 1 91 ? -8.798 8.634 -2.730 1.00 95.12 91 VAL A O 1
ATOM 666 N N . ALA A 1 92 ? -7.553 7.039 -3.696 1.00 93.25 92 ALA A N 1
ATOM 667 C CA . ALA A 1 92 ? -6.553 7.921 -4.288 1.00 93.25 92 ALA A CA 1
ATOM 668 C C . ALA A 1 92 ? -5.856 7.231 -5.471 1.00 93.25 92 ALA A C 1
ATOM 670 O O . ALA A 1 92 ? -5.844 6.002 -5.560 1.00 93.25 92 ALA A O 1
ATOM 671 N N . ALA A 1 93 ? -5.251 8.028 -6.351 1.00 90.50 93 ALA A N 1
ATOM 672 C CA . ALA A 1 93 ? -4.394 7.559 -7.434 1.00 90.50 93 ALA A CA 1
ATOM 673 C C . ALA A 1 93 ? -3.129 8.423 -7.500 1.00 90.50 93 ALA A C 1
ATOM 675 O O . ALA A 1 93 ? -3.199 9.648 -7.385 1.00 90.50 93 ALA A O 1
ATOM 676 N N . GLU A 1 94 ? -1.981 7.779 -7.690 1.00 86.19 94 GLU A N 1
ATOM 677 C CA . GLU A 1 94 ? -0.712 8.459 -7.941 1.00 86.19 94 GLU A CA 1
ATOM 678 C C . GLU A 1 94 ? -0.548 8.700 -9.454 1.00 86.19 94 GLU A C 1
ATOM 680 O O . GLU A 1 94 ? -1.021 7.887 -10.257 1.00 86.19 94 GLU A O 1
ATOM 685 N N . PRO A 1 95 ? 0.102 9.799 -9.882 1.00 86.94 95 PRO A N 1
ATOM 686 C CA . PRO A 1 95 ? 0.474 9.976 -11.281 1.00 86.94 95 PRO A CA 1
ATOM 687 C C . PRO A 1 95 ? 1.315 8.797 -11.782 1.00 86.94 95 PRO A C 1
ATOM 689 O O . PRO A 1 95 ? 2.121 8.238 -11.041 1.00 86.94 95 PRO A O 1
ATOM 692 N N . GLY A 1 96 ? 1.162 8.451 -13.061 1.00 81.94 96 GLY A N 1
ATOM 693 C CA . GLY A 1 96 ? 1.966 7.399 -13.675 1.00 81.94 96 GLY A CA 1
ATOM 694 C C . GLY A 1 96 ? 3.463 7.704 -13.584 1.00 81.94 96 GLY A C 1
ATOM 695 O O . GLY A 1 96 ? 3.890 8.838 -13.801 1.00 81.94 96 GLY A O 1
ATOM 696 N N . LEU A 1 97 ? 4.258 6.676 -13.285 1.00 81.69 97 LEU A N 1
ATOM 697 C CA . LEU A 1 97 ? 5.716 6.741 -13.221 1.00 81.69 97 LEU A CA 1
ATOM 698 C C . LEU A 1 97 ? 6.301 6.101 -14.498 1.00 81.69 97 LEU A C 1
ATOM 700 O O . LEU A 1 97 ? 6.612 4.907 -14.487 1.00 81.69 97 LEU A O 1
ATOM 704 N N . PRO A 1 98 ? 6.463 6.854 -15.606 1.00 78.75 98 PRO A N 1
ATOM 705 C CA . PRO A 1 98 ? 6.716 6.303 -16.947 1.00 78.75 98 PRO A CA 1
ATOM 706 C C . PRO A 1 98 ? 8.037 5.536 -17.100 1.00 78.75 98 PRO A C 1
ATOM 708 O O . PRO A 1 98 ? 8.235 4.852 -18.096 1.00 78.75 98 PRO A O 1
ATOM 711 N N . HIS A 1 99 ? 8.946 5.649 -16.130 1.00 85.69 99 HIS A N 1
ATOM 712 C CA . HIS A 1 99 ? 10.248 4.975 -16.129 1.00 85.69 99 HIS A CA 1
ATOM 713 C C . HIS A 1 99 ? 10.407 3.977 -14.971 1.00 85.69 99 HIS A C 1
ATOM 715 O O . HIS A 1 99 ? 11.519 3.536 -14.695 1.00 85.69 99 HIS A O 1
ATOM 721 N N . SER A 1 100 ? 9.323 3.659 -14.256 1.00 83.81 100 SER A N 1
ATOM 722 C CA . SER A 1 100 ? 9.351 2.727 -13.115 1.00 83.81 100 SER A CA 1
ATOM 723 C C . SER A 1 100 ? 9.127 1.265 -13.502 1.00 83.81 100 SER A C 1
ATOM 725 O O . SER A 1 100 ? 9.404 0.370 -12.708 1.00 83.81 100 SER A O 1
ATOM 727 N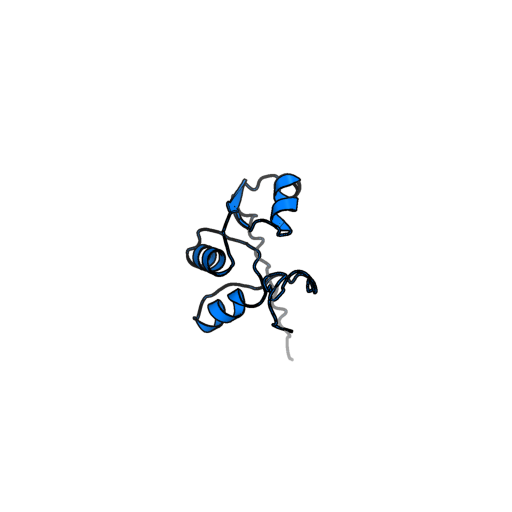 N . GLU A 1 101 ? 8.665 1.025 -14.726 1.00 87.12 101 GLU A N 1
ATOM 728 C CA . GLU A 1 101 ? 8.400 -0.298 -15.277 1.00 87.12 101 GLU A CA 1
ATOM 729 C C . GLU A 1 101 ? 9.215 -0.459 -16.562 1.00 87.12 101 GLU A C 1
ATOM 731 O O . GLU A 1 101 ? 9.228 0.427 -17.418 1.00 87.12 101 GLU A O 1
ATOM 736 N N . ALA A 1 102 ? 9.932 -1.574 -16.688 1.00 90.50 102 ALA A N 1
ATOM 737 C CA . ALA A 1 102 ? 10.788 -1.840 -17.835 1.00 90.50 102 ALA A CA 1
ATOM 738 C C . ALA A 1 102 ? 10.875 -3.339 -18.122 1.00 90.50 102 ALA A C 1
ATOM 740 O O . ALA A 1 102 ? 10.862 -4.168 -17.209 1.00 90.50 102 ALA A O 1
ATOM 741 N N . LEU A 1 103 ? 11.036 -3.676 -19.401 1.00 92.12 103 LEU A N 1
ATOM 742 C CA . LEU A 1 103 ? 11.534 -4.981 -19.809 1.00 92.12 103 LEU A CA 1
ATOM 743 C C . LEU A 1 103 ? 13.063 -4.939 -19.743 1.00 92.12 103 LEU A C 1
ATOM 745 O O . LEU A 1 103 ? 13.691 -4.126 -20.418 1.00 92.12 103 LEU A O 1
ATOM 749 N N . LEU A 1 104 ? 13.660 -5.798 -18.922 1.00 93.25 104 LEU A N 1
ATOM 750 C CA . LEU A 1 104 ? 15.112 -5.896 -18.798 1.00 93.25 104 LEU A CA 1
ATOM 751 C C . LEU A 1 104 ? 15.624 -7.085 -19.606 1.00 93.25 104 LEU A C 1
ATOM 753 O O . LEU A 1 104 ? 15.065 -8.180 -19.540 1.00 93.25 104 LEU A O 1
ATOM 757 N N . VAL A 1 105 ? 16.718 -6.869 -20.330 1.00 95.62 105 VAL A N 1
ATOM 758 C CA . VAL A 1 105 ? 17.467 -7.915 -21.032 1.00 95.62 105 VAL A CA 1
ATOM 759 C C . VAL A 1 105 ? 18.931 -7.872 -20.587 1.00 95.62 105 VAL A C 1
ATOM 761 O O . VAL A 1 105 ? 19.410 -6.801 -20.201 1.00 95.62 105 VAL A O 1
ATOM 764 N N . PRO A 1 106 ? 19.660 -9.004 -20.614 1.00 97.12 106 PRO A N 1
ATOM 765 C CA . PRO A 1 106 ? 21.110 -8.994 -20.438 1.00 97.12 106 PRO A CA 1
ATOM 766 C C . PRO A 1 106 ? 21.789 -8.014 -21.400 1.00 97.12 106 PRO A C 1
ATOM 768 O O . PRO A 1 106 ? 21.324 -7.825 -22.523 1.00 97.12 106 PRO A O 1
ATOM 771 N N . ALA A 1 107 ? 22.894 -7.405 -20.967 1.00 95.00 107 ALA A N 1
ATOM 772 C CA . ALA A 1 107 ? 23.595 -6.385 -21.752 1.00 95.00 107 ALA A CA 1
ATOM 773 C C . ALA A 1 107 ? 24.121 -6.913 -23.101 1.00 95.00 107 ALA A C 1
ATOM 775 O O . ALA A 1 107 ? 24.255 -6.152 -24.054 1.00 95.00 107 ALA A O 1
ATOM 776 N N . ASP A 1 108 ? 24.403 -8.210 -23.179 1.00 95.75 108 ASP A N 1
ATOM 777 C CA . ASP A 1 108 ? 24.860 -8.945 -24.358 1.00 95.75 108 ASP A CA 1
ATOM 778 C C . ASP A 1 108 ? 23.720 -9.640 -25.130 1.00 95.75 108 ASP A C 1
ATOM 780 O O . ASP A 1 108 ? 23.968 -10.408 -26.061 1.00 95.75 108 ASP A O 1
ATOM 784 N N . SER A 1 109 ? 22.459 -9.368 -24.777 1.00 97.19 109 SER A N 1
ATOM 785 C CA . SER A 1 109 ? 21.297 -9.946 -25.451 1.00 97.19 109 SER A CA 1
ATOM 786 C C . SER A 1 109 ? 21.105 -9.368 -26.862 1.00 97.19 109 SER A C 1
ATOM 788 O O . SER A 1 109 ? 21.160 -8.152 -27.041 1.00 97.19 109 SER A O 1
ATOM 790 N N . PRO A 1 110 ? 20.784 -10.197 -27.875 1.00 94.50 110 PRO A N 1
ATOM 791 C CA . PRO A 1 110 ? 20.413 -9.717 -29.208 1.00 94.50 110 PRO A CA 1
ATOM 792 C C . PRO A 1 110 ? 18.978 -9.153 -29.288 1.00 94.50 110 PRO A C 1
ATOM 794 O O . PRO A 1 110 ? 18.570 -8.700 -30.359 1.00 94.50 110 PRO A O 1
ATOM 797 N N . ALA A 1 111 ? 18.194 -9.214 -28.203 1.00 91.88 111 ALA A N 1
ATOM 798 C CA . ALA A 1 111 ? 16.819 -8.712 -28.157 1.00 91.88 111 ALA A CA 1
ATOM 799 C C . ALA A 1 111 ? 16.760 -7.174 -28.287 1.00 91.88 111 ALA A C 1
ATOM 801 O O . ALA A 1 111 ? 17.576 -6.472 -27.691 1.00 91.88 111 ALA A O 1
ATOM 802 N N . LYS A 1 112 ? 15.785 -6.663 -29.053 1.00 79.88 112 LYS A N 1
ATOM 803 C CA . LYS A 1 112 ? 15.502 -5.234 -29.267 1.00 79.88 112 LYS A CA 1
ATOM 804 C C . LYS A 1 112 ? 14.027 -4.943 -29.048 1.00 79.88 112 LYS A C 1
ATOM 806 O O . LYS A 1 112 ? 13.219 -5.811 -29.448 1.00 79.88 112 LYS A O 1
#

Radius of gyration: 20.15 Å; Cα contacts (8 Å, |Δi|>4): 102; chains: 1; bounding box: 74×34×48 Å

Nearest PDB structures (foldseek):
  2x26-assembly1_A  TM=9.726E-01  e=3.860E-07  Escherichia coli K-12
  4k3f-assembly1_A  TM=7.582E-01  e=8.855E-03  Pseudomonas aeruginosa PAO1
  7bg0-assembly2_E  TM=6.230E-01  e=8.622E-02  Escherichia coli K-12
  7bg0-assembly2_D  TM=5.729E-01  e=8.622E-02  Escherichia coli K-12
  6les-assembly2_Y  TM=6.285E-01  e=3.289E-01  Escherichia coli K-12

Solvent-accessible surface area (backbone atoms only — not comparable to full-atom values): 7490 Å² total; per-residue (Å²): 141,81,84,83,79,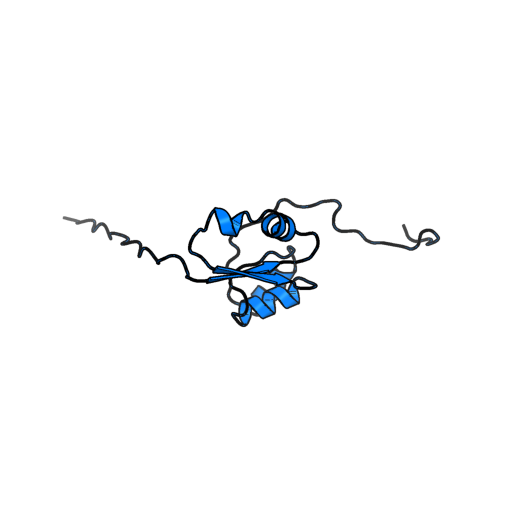81,79,79,80,76,76,77,80,71,74,78,60,66,58,46,32,35,34,32,36,88,94,42,71,59,47,56,42,59,76,67,46,47,60,59,62,77,40,67,85,36,46,76,42,82,44,84,34,96,51,43,64,65,43,52,52,32,39,69,71,64,73,24,78,44,69,71,66,66,80,65,47,60,56,55,41,47,76,70,71,53,84,80,82,88,87,78,84,79,82,86,63,89,82,77,68,80,90,85,73,64,94,86,50,91,79,130

Organism: Hemiselmis andersenii (NCBI:txid464988)

Secondary structure (DSSP, 8-state):
-------------PPPPSEEEEEE-TTSHHHHHHHHTHHHHHTTTSEEEEEE-SSHHHHHHHHHTTS-SEE---SHHHHHHHHTT--------PPP-TTS------TT----

=== Feature glossary ===
Key to the feature types in this record:

pLDDT. pLDDT is the predicted lDDT-Cα score: AlphaFold's confidence that the local environment of each residue (all inter-atomic distances within 15 Å) is correctly placed. It is a per-residue number between 0 and 100, with higher meaning more reliable.

Radius of gyration, Cα contacts, bounding box. The geometric summary reports three shape descriptors. Rg (radius of gyration) measures how spread out the Cα atoms are about their centre of mass; compact globular proteins have small Rg, elongated or unfolded ones large. Cα contacts (<8 Å, |i−j|>4) count long-range residue pairs in spatial proximity — high for tightly packed folds, near zero for rods or random coil. The bounding-box extents give the protein's footprint along x, y, z in Å.

Backbone torsions (φ/ψ). Backbone dihedral angles. Every residue except chain termini has a φ (preceding-C → N → Cα → C) and a ψ (N → Cα → C → next-N). They are reported in degrees following the IUPAC sign convention. Secondary structure is essentially a statement about which (φ, ψ) basin each residue occupies.

Contact-map, Ramachandran, and PAE plots. Plot images: a contact map (which residues are close in 3D, as an N×N binary image), a Ramachandran scatter (backbone torsion angles, revealing secondary-structure composition at a glance), and — for AlphaFold structures — a PAE heatmap (pairwise prediction confidence).

Predicted aligned error. Predicted Aligned Error (PAE) is an AlphaFold confidence matrix: entry (i, j) is the expected error in the position of residue j, in ångströms, when the prediction is superimposed on the true structure at residue i. Low PAE within a block of residues means that block is internally rigid and well-predicted; high PAE between two blocks means their relative placement is uncertain even if each block individually is confident.

Secondary structure (3-state, P-SEA). Three-state secondary structure (P-SEA) collapses the eight DSSP classes into helix (a), strand (b), and coil (c). P-SEA assigns these from Cα geometry alone — distances and angles — without requiring backbone oxygens, so it works on any Cα trace.

Solvent-accessible surface area. Solvent-accessible surface area (SASA) is the area in Å² traced out by the centre of a 1.4 Å probe sphere (a water molecule) rolled over the protein's van der Waals surface (Shrake–Rupley / Lee–Richards construction). Buried residues have near-zero SASA; fully exposed residues can exceed 200 Å². The total SASA scales roughly with the number of surface residues.

Foldseek 3Di. The Foldseek 3Di string encodes local tertiary geometry as a 20-letter alphabet — one character per residue — derived from the relative positions of nearby Cα atoms. Unlike the amino-acid sequence, 3Di is a direct function of the 3D structure, so two proteins with the same fold have similar 3Di strings even at low sequence identity.

B-factor. For experimental (PDB) structures, the B-factor (temperature factor) quantifies the positional spread of each atom in the crystal — a combination of thermal vibration and static disorder — in units of Å². High B-factors mark flexible loops or poorly resolved regions; low B-factors mark the rigid, well-ordered core.

mmCIF coordinates. The mmCIF block holds the 3D Cartesian coordinates of each backbone atom (N, Cα, C, O) in ångströms. mmCIF is the PDB's canonical archive format — a tagged-loop text representation of the atomic model.

InterPro / GO / CATH / organism. Functional annotations link the protein to curated databases. InterPro entries identify conserved domains and families by matching the sequence against member-database signatures (Pfam, PROSITE, CDD, …). Gene Ontology (GO) terms describe molecular function, biological process, and cellular component in a controlled vocabulary. CATH places the structure in a hierarchical fold classification (Class/Architecture/Topology/Homologous-superfamily). The organism is the source species.

Rendered structure images. Structure images are PyMOL renders from six orthogonal camera directions. Cartoon representation draws helices as coils and strands as arrows; sticks shows the backbone as bonds; surface shows the solvent-excluded envelope. Rainbow coloring maps sequence position to hue (blue→red, N→C); chain coloring assigns a distinct color per polypeptide.

Sequence. This is the polypeptide sequence — one letter per residue, N-terminus first. Length ranges from a few dozen residues for small domains to over a thousand for large multi-domain proteins.

Secondary structure (8-state, DSSP). The SS8 string is DSSP's per-residue secondary-structure call. α-helix (H) means an i→i+4 H-bond ladder; β-strand (E) means the residue participates in a β-sheet; 3₁₀ (G) and π (I) are tighter and wider helices; T/S are turns/bends; '-' is loop.

Nearest PDB structures. Structural nearest neighbors (via Foldseek easy-search vs the PDB). Reported per hit: target PDB id, E-value, and alignment TM-score. A TM-score above ~0.5 is the conventional threshold for 'same fold'.